Protein AF-A0A6S6G6T2-F1 (afdb_monomer_lite)

Secondary structure (DSSP, 8-state):
--EEEEEE-S-GGG--EEEEEE----BSS--SS--TT---PBPPTTTT-S----TTTTPPPPTT-------------

pLDDT: mean 78.25, std 16.68, range [43.66, 96.38]

Structure (mmCIF, N/CA/C/O backbone):
data_AF-A0A6S6G6T2-F1
#
_entry.id   AF-A0A6S6G6T2-F1
#
loop_
_atom_site.group_PDB
_atom_site.id
_atom_site.type_symbol
_atom_site.label_atom_id
_atom_site.label_alt_id
_atom_site.label_comp_id
_atom_site.label_asym_id
_atom_site.label_entity_id
_atom_site.label_seq_id
_atom_site.pdbx_PDB_ins_code
_atom_site.Cartn_x
_atom_site.Cartn_y
_atom_site.Cartn_z
_atom_site.occupancy
_atom_site.B_iso_or_equiv
_atom_s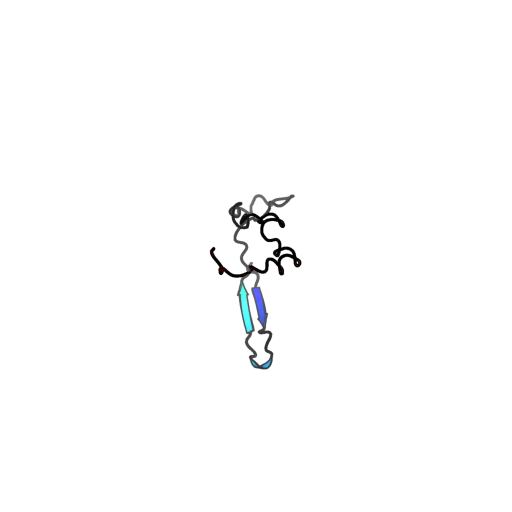ite.auth_seq_id
_atom_site.auth_comp_id
_atom_site.auth_asym_id
_atom_site.auth_atom_id
_atom_site.pdbx_PDB_model_num
ATOM 1 N N . MET A 1 1 ? 0.727 -15.762 7.766 1.00 64.50 1 MET A N 1
ATOM 2 C CA . MET A 1 1 ? 1.247 -15.934 6.391 1.00 64.50 1 MET A CA 1
ATOM 3 C C . MET A 1 1 ? 1.659 -14.562 5.880 1.00 64.50 1 MET A C 1
ATOM 5 O O . MET A 1 1 ? 0.851 -13.649 5.989 1.00 64.50 1 MET A O 1
ATOM 9 N N . ILE A 1 2 ? 2.898 -14.401 5.412 1.00 84.44 2 ILE A N 1
ATOM 10 C CA . ILE A 1 2 ? 3.411 -13.143 4.839 1.00 84.44 2 ILE A CA 1
ATOM 11 C C . ILE A 1 2 ? 3.245 -13.218 3.318 1.00 84.44 2 ILE A C 1
ATOM 13 O O . ILE A 1 2 ? 3.296 -14.310 2.748 1.00 84.44 2 ILE A O 1
ATOM 17 N N . ARG A 1 3 ? 2.956 -12.084 2.675 1.00 92.06 3 ARG A N 1
ATOM 18 C CA . ARG A 1 3 ? 2.804 -12.001 1.221 1.00 92.06 3 ARG A CA 1
ATOM 19 C C . ARG A 1 3 ? 4.044 -11.331 0.642 1.00 92.06 3 ARG A C 1
ATOM 21 O O . ARG A 1 3 ? 4.297 -10.168 0.946 1.00 92.06 3 ARG A O 1
ATOM 28 N N . ASP A 1 4 ? 4.769 -12.057 -0.197 1.00 94.75 4 ASP A N 1
ATOM 29 C CA . ASP A 1 4 ? 5.961 -11.547 -0.869 1.00 94.75 4 ASP A CA 1
ATOM 30 C C . ASP A 1 4 ? 5.616 -11.048 -2.277 1.00 94.75 4 ASP A C 1
ATOM 32 O O . ASP A 1 4 ? 4.766 -11.616 -2.970 1.00 94.75 4 ASP A O 1
ATOM 36 N N . ILE A 1 5 ? 6.283 -9.978 -2.697 1.00 95.62 5 ILE A N 1
ATOM 37 C CA . ILE A 1 5 ? 6.196 -9.376 -4.026 1.00 95.62 5 ILE A CA 1
ATOM 38 C C . ILE A 1 5 ? 7.595 -9.391 -4.626 1.00 95.62 5 ILE A C 1
ATOM 40 O O . ILE A 1 5 ? 8.555 -8.951 -3.995 1.00 95.62 5 ILE A O 1
ATOM 44 N N . ARG A 1 6 ? 7.711 -9.883 -5.858 1.00 95.81 6 ARG A N 1
ATOM 45 C CA . ARG A 1 6 ? 8.948 -9.804 -6.633 1.00 95.81 6 ARG A CA 1
ATOM 46 C C . ARG A 1 6 ? 8.908 -8.564 -7.512 1.00 95.81 6 ARG A C 1
ATOM 48 O O . ARG A 1 6 ? 7.972 -8.405 -8.290 1.00 95.81 6 ARG A O 1
ATOM 55 N N . PHE A 1 7 ? 9.940 -7.743 -7.412 1.00 95.88 7 PHE A N 1
ATOM 56 C CA . PHE A 1 7 ? 10.177 -6.610 -8.290 1.00 95.88 7 PHE A CA 1
ATOM 57 C C . PHE A 1 7 ? 11.386 -6.890 -9.169 1.00 95.88 7 PHE A C 1
ATOM 59 O O . PHE A 1 7 ? 12.399 -7.408 -8.696 1.00 95.88 7 PHE A O 1
ATOM 66 N N . VAL A 1 8 ? 11.262 -6.532 -10.440 1.00 95.88 8 VAL A N 1
ATOM 67 C CA . VAL A 1 8 ? 12.333 -6.583 -11.432 1.00 95.88 8 VAL A CA 1
ATOM 68 C C . VAL A 1 8 ? 12.568 -5.147 -11.882 1.00 95.88 8 VAL A C 1
ATOM 70 O O . VAL A 1 8 ? 11.604 -4.404 -12.078 1.00 95.88 8 VAL A O 1
ATOM 73 N N . CYS A 1 9 ? 13.832 -4.741 -11.972 1.00 95.06 9 CYS A N 1
ATOM 74 C CA . CYS A 1 9 ? 14.207 -3.455 -12.547 1.00 95.06 9 CYS A CA 1
ATOM 75 C C . CYS A 1 9 ? 13.705 -3.363 -13.994 1.00 95.06 9 CYS A C 1
ATOM 77 O O . CYS A 1 9 ? 13.810 -4.332 -14.735 1.00 95.06 9 CYS A O 1
ATOM 79 N N . GLU A 1 10 ? 13.192 -2.203 -14.405 1.00 95.12 10 GLU A N 1
ATOM 80 C CA . GLU A 1 10 ? 12.715 -1.997 -15.782 1.00 95.12 10 GLU A CA 1
ATOM 81 C C . GLU A 1 10 ? 13.856 -1.968 -16.807 1.00 95.12 10 GLU A C 1
ATOM 83 O O . GLU A 1 10 ? 13.631 -2.200 -17.989 1.00 95.12 10 GLU A O 1
ATOM 88 N N . ASN A 1 11 ? 15.084 -1.677 -16.369 1.00 95.00 11 ASN A N 1
ATOM 89 C CA . ASN A 1 11 ? 16.260 -1.806 -17.216 1.00 95.00 11 ASN A CA 1
ATOM 90 C C . ASN A 1 11 ? 16.733 -3.268 -17.220 1.00 95.00 11 ASN A C 1
ATOM 92 O O . ASN A 1 11 ? 17.337 -3.723 -16.244 1.00 95.00 11 ASN A O 1
ATOM 96 N N . ASP A 1 12 ? 16.502 -3.974 -18.325 1.00 90.81 12 ASP A N 1
ATOM 97 C CA . ASP A 1 12 ? 16.890 -5.379 -18.485 1.00 90.81 12 ASP A CA 1
ATOM 98 C C . ASP A 1 12 ? 18.413 -5.593 -18.362 1.00 90.81 12 ASP A C 1
ATOM 100 O O . ASP A 1 12 ? 18.844 -6.589 -17.778 1.00 90.81 12 ASP A O 1
ATOM 104 N N . ASP A 1 13 ? 19.239 -4.628 -18.794 1.00 94.88 13 ASP A N 1
ATOM 105 C CA . ASP A 1 13 ? 20.708 -4.713 -18.696 1.00 94.88 13 ASP A CA 1
ATOM 106 C C . ASP A 1 13 ? 21.205 -4.636 -17.244 1.00 94.88 13 ASP A C 1
ATOM 108 O O . ASP A 1 13 ? 22.293 -5.108 -16.907 1.00 94.88 13 ASP A O 1
ATOM 112 N N . CYS A 1 14 ? 20.409 -4.036 -16.358 1.00 94.50 14 CYS A N 1
ATOM 113 C CA . CYS A 1 14 ? 20.731 -3.933 -14.940 1.00 94.50 14 CYS A CA 1
ATOM 114 C C . CYS A 1 14 ? 20.530 -5.270 -14.206 1.00 94.50 14 CYS A C 1
ATOM 116 O O . CYS A 1 14 ? 21.210 -5.513 -13.204 1.00 94.50 14 CYS A O 1
ATOM 118 N N . GLY A 1 15 ? 19.591 -6.115 -14.653 1.00 91.38 15 GLY A N 1
ATOM 119 C CA . GLY A 1 15 ? 19.327 -7.446 -14.087 1.00 91.38 15 GLY A CA 1
ATOM 120 C C . GLY A 1 15 ? 18.912 -7.477 -12.606 1.00 91.38 15 GLY A C 1
ATOM 121 O O . GLY A 1 15 ? 18.818 -8.549 -12.001 1.00 91.38 15 GLY A O 1
ATOM 122 N N . HIS A 1 16 ? 18.682 -6.322 -11.977 1.00 95.69 16 HIS A N 1
ATOM 123 C CA . HIS A 1 16 ? 18.443 -6.247 -10.542 1.00 95.69 16 HIS A CA 1
ATOM 124 C C . HIS A 1 16 ? 17.021 -6.688 -10.192 1.00 95.69 16 HIS A C 1
ATOM 126 O O . HIS A 1 16 ? 16.036 -6.202 -10.748 1.00 95.69 16 HIS A O 1
ATOM 132 N N . THR A 1 17 ? 16.921 -7.604 -9.230 1.00 96.38 17 THR A N 1
ATOM 133 C CA . THR A 1 17 ? 15.655 -8.183 -8.778 1.00 96.38 17 THR A CA 1
ATOM 134 C C . THR A 1 17 ? 15.618 -8.168 -7.258 1.00 96.38 17 THR A C 1
ATOM 136 O O . THR A 1 17 ? 16.590 -8.562 -6.613 1.00 96.38 17 THR A O 1
ATOM 139 N N . PHE A 1 18 ? 14.501 -7.750 -6.671 1.00 95.44 18 PHE A N 1
ATOM 140 C CA . PHE 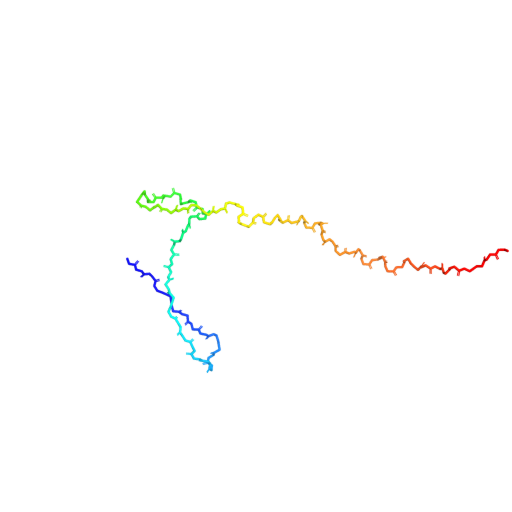A 1 18 ? 14.339 -7.691 -5.220 1.00 95.44 18 PHE A CA 1
ATOM 141 C C . PHE A 1 18 ? 13.002 -8.285 -4.777 1.00 95.44 18 PHE A C 1
ATOM 143 O O . PHE A 1 18 ? 11.995 -8.233 -5.486 1.00 95.44 18 PHE A O 1
ATOM 150 N N . LEU A 1 19 ? 13.010 -8.887 -3.587 1.00 95.94 19 LEU A N 1
ATOM 151 C CA . LEU A 1 19 ? 11.808 -9.342 -2.897 1.00 95.94 19 LEU A CA 1
ATOM 152 C C . LEU A 1 19 ? 11.403 -8.298 -1.864 1.00 95.94 19 LEU A C 1
ATOM 154 O O . LEU A 1 19 ? 12.215 -7.868 -1.048 1.00 95.94 19 LEU A O 1
ATOM 158 N N . ALA A 1 20 ? 10.133 -7.923 -1.886 1.00 94.69 20 ALA A N 1
ATOM 159 C CA . ALA A 1 20 ? 9.521 -7.049 -0.904 1.00 94.69 20 ALA A CA 1
ATOM 160 C C . ALA A 1 20 ? 8.412 -7.798 -0.167 1.00 94.69 20 ALA A C 1
ATOM 162 O O . ALA A 1 20 ? 7.716 -8.628 -0.749 1.00 94.69 20 ALA A O 1
ATOM 163 N N . GLN A 1 21 ? 8.206 -7.463 1.101 1.00 94.88 21 GLN A N 1
A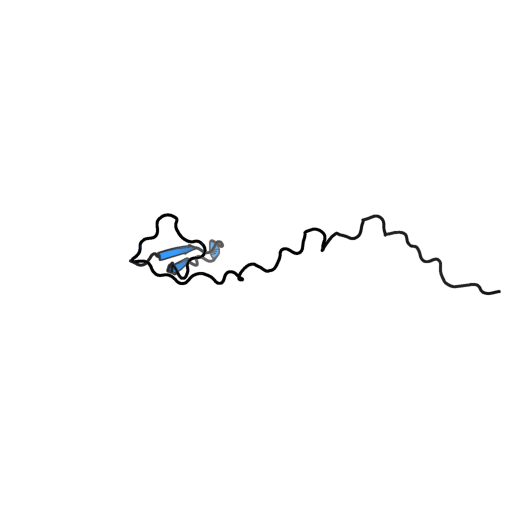TOM 164 C CA . GLN A 1 21 ? 7.078 -7.969 1.876 1.00 94.88 21 GLN A CA 1
ATOM 165 C C . GLN A 1 21 ? 5.940 -6.953 1.857 1.00 94.88 21 GLN A C 1
ATOM 167 O O . GLN A 1 21 ? 6.149 -5.765 2.113 1.00 94.88 21 GLN A O 1
ATOM 172 N N . LEU A 1 22 ? 4.722 -7.416 1.586 1.00 93.44 22 LEU A N 1
ATOM 173 C CA . LEU A 1 22 ? 3.527 -6.589 1.688 1.00 93.44 22 LEU A CA 1
ATOM 174 C C . LEU A 1 22 ? 3.010 -6.594 3.128 1.00 93.44 22 LEU A C 1
ATOM 176 O O . LEU A 1 22 ? 2.692 -7.644 3.689 1.00 93.44 22 LEU A O 1
ATOM 180 N N . ALA A 1 23 ? 2.866 -5.397 3.695 1.00 91.50 23 ALA A N 1
ATOM 181 C CA . ALA A 1 23 ? 2.303 -5.181 5.020 1.00 91.50 23 ALA A CA 1
ATOM 182 C C . ALA A 1 23 ? 1.047 -4.304 4.945 1.00 91.50 23 ALA A C 1
ATOM 184 O O . ALA A 1 23 ? 1.041 -3.238 4.326 1.00 91.50 23 ALA A O 1
ATOM 185 N N . ILE A 1 24 ? -0.019 -4.737 5.621 1.00 90.44 24 ILE A N 1
ATOM 186 C CA . ILE A 1 24 ? -1.230 -3.934 5.808 1.00 90.44 24 ILE A CA 1
ATOM 187 C C . ILE A 1 24 ? -1.051 -3.124 7.092 1.00 90.44 24 ILE A C 1
ATOM 189 O O . ILE A 1 24 ? -1.073 -3.681 8.185 1.00 90.44 24 ILE A O 1
ATOM 193 N N . VAL A 1 25 ? -0.856 -1.812 6.960 1.00 91.81 25 VAL A N 1
ATOM 194 C CA . VAL A 1 25 ? -0.455 -0.951 8.090 1.00 91.81 25 VAL A CA 1
ATOM 195 C C . VAL A 1 25 ? -1.600 -0.151 8.713 1.00 91.81 25 VAL A C 1
ATOM 197 O O . VAL A 1 25 ? -1.544 0.168 9.897 1.00 91.81 25 VAL A O 1
ATOM 200 N N . ARG A 1 26 ? -2.634 0.206 7.937 1.00 91.62 26 ARG A N 1
ATOM 201 C CA . ARG A 1 26 ? -3.771 1.018 8.402 1.00 91.62 26 ARG A CA 1
ATOM 202 C C . ARG A 1 26 ? -4.985 0.922 7.481 1.00 91.62 26 ARG A C 1
ATOM 204 O O . ARG A 1 26 ? -4.846 0.678 6.284 1.00 91.62 26 ARG A O 1
ATOM 211 N N . THR A 1 27 ? -6.159 1.210 8.026 1.00 92.12 27 THR A N 1
ATOM 212 C CA . THR A 1 27 ? -7.430 1.309 7.306 1.00 92.12 27 THR A CA 1
ATOM 213 C C . THR A 1 27 ? -7.586 2.700 6.691 1.00 92.12 27 THR A C 1
ATOM 215 O O . THR A 1 27 ? -7.668 3.693 7.410 1.00 92.12 27 THR A O 1
ATOM 218 N N . ILE A 1 28 ? -7.656 2.787 5.361 1.00 90.25 28 ILE A N 1
ATOM 219 C CA . ILE A 1 28 ? -7.959 4.046 4.648 1.00 90.25 28 ILE A CA 1
ATOM 220 C C . ILE A 1 28 ? -9.474 4.272 4.569 1.00 90.25 28 ILE A C 1
ATOM 222 O O . ILE A 1 28 ? -9.957 5.380 4.781 1.00 90.25 28 ILE A O 1
ATOM 226 N N . ARG A 1 29 ? -10.232 3.205 4.301 1.00 88.38 29 ARG A N 1
ATOM 227 C CA . ARG A 1 29 ? -11.698 3.189 4.275 1.00 88.38 29 ARG A CA 1
ATOM 228 C C . ARG A 1 29 ? -12.185 1.899 4.942 1.00 88.38 29 ARG A C 1
ATOM 230 O O . ARG A 1 29 ? -11.601 0.852 4.665 1.00 88.38 29 ARG A O 1
ATOM 237 N N . PRO A 1 30 ? -13.223 1.941 5.795 1.00 90.50 30 PRO A N 1
ATOM 238 C CA . PRO A 1 30 ? -13.753 0.735 6.422 1.00 90.50 30 PRO A CA 1
ATOM 239 C C . PRO A 1 30 ? -14.361 -0.225 5.387 1.00 90.50 30 PRO A C 1
ATOM 241 O O . PRO A 1 30 ? -14.958 0.203 4.396 1.00 90.50 30 PRO A O 1
ATOM 244 N N . SER A 1 31 ? -14.214 -1.528 5.637 1.00 90.88 31 SER A N 1
ATOM 245 C CA . SER A 1 31 ? -14.922 -2.576 4.891 1.00 90.88 31 SER A CA 1
ATOM 246 C C . SER A 1 31 ? -16.422 -2.524 5.195 1.00 90.88 31 SER A C 1
ATOM 248 O O . SER A 1 31 ? -16.809 -2.238 6.327 1.00 90.88 31 SER A O 1
ATOM 250 N N . ALA A 1 32 ? -17.264 -2.851 4.211 1.00 94.19 32 ALA A N 1
ATOM 251 C CA . ALA A 1 32 ? -18.706 -3.021 4.417 1.00 94.19 32 ALA A CA 1
ATOM 252 C C . ALA A 1 32 ? -19.036 -4.276 5.253 1.00 94.19 32 ALA A C 1
ATOM 254 O O . ALA A 1 32 ? -20.069 -4.327 5.912 1.00 94.19 32 ALA A O 1
ATOM 255 N N . CYS A 1 33 ? -18.135 -5.262 5.260 1.00 94.56 33 CYS A N 1
ATOM 256 C CA . CYS A 1 33 ? -18.213 -6.467 6.085 1.00 94.56 33 CYS A CA 1
ATOM 257 C C . CYS A 1 33 ? -16.860 -6.662 6.793 1.00 94.56 33 CYS A C 1
ATOM 259 O O . CYS A 1 33 ? -15.965 -7.308 6.239 1.00 94.56 33 CYS A O 1
ATOM 261 N N . PRO A 1 34 ? -16.630 -6.028 7.955 1.00 91.00 34 PRO A N 1
ATOM 262 C CA . PRO A 1 34 ? -15.362 -6.143 8.668 1.00 91.00 34 PRO A CA 1
ATOM 263 C C . PRO A 1 34 ? -15.237 -7.503 9.367 1.00 91.00 34 PRO A C 1
ATOM 265 O O . PRO A 1 34 ? -16.183 -7.973 9.993 1.00 91.00 34 PRO A O 1
ATOM 268 N N . ASN A 1 35 ? -14.047 -8.107 9.317 1.00 92.50 35 ASN A N 1
ATOM 269 C CA . ASN A 1 35 ? -13.708 -9.197 10.231 1.00 92.50 35 ASN A CA 1
ATOM 270 C C . ASN A 1 35 ? -13.381 -8.586 11.615 1.00 92.50 35 ASN A C 1
ATOM 272 O O . ASN A 1 35 ? -12.433 -7.801 11.694 1.00 92.50 35 ASN A O 1
ATOM 276 N N . PRO A 1 36 ? -14.117 -8.925 12.695 1.00 90.75 36 PRO A N 1
ATOM 277 C CA . PRO A 1 36 ? -13.917 -8.342 14.028 1.00 90.75 36 PRO A CA 1
ATOM 278 C C . PRO A 1 36 ? -12.553 -8.664 14.666 1.00 90.75 36 PRO A C 1
ATOM 280 O O . PRO A 1 36 ? -12.130 -7.966 15.593 1.00 90.75 36 PRO A O 1
ATOM 283 N N . GLU A 1 37 ? -11.850 -9.686 14.177 1.00 94.50 37 GLU A N 1
ATOM 284 C CA . GLU A 1 37 ? -10.507 -10.051 14.643 1.00 94.50 37 GLU A CA 1
ATOM 285 C C . GLU A 1 37 ? -9.412 -9.143 14.059 1.00 94.50 37 GLU A C 1
ATOM 287 O O . GLU A 1 37 ? -8.325 -9.024 14.625 1.00 94.50 37 GLU A O 1
ATOM 292 N N . VAL A 1 38 ? -9.690 -8.449 12.950 1.00 90.31 38 VAL A N 1
ATOM 293 C CA . VAL A 1 38 ? -8.721 -7.570 12.285 1.00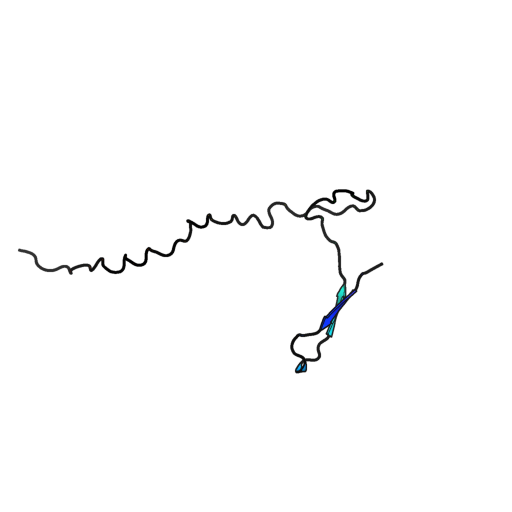 90.31 38 VAL A CA 1
ATOM 294 C C . VAL A 1 38 ? -8.845 -6.153 12.838 1.00 90.31 38 VAL A C 1
ATOM 296 O O . VAL A 1 38 ? -9.761 -5.406 12.494 1.00 90.31 38 VAL A O 1
ATOM 299 N N . ARG A 1 39 ? -7.886 -5.756 13.680 1.00 90.69 39 ARG A N 1
ATOM 300 C CA . ARG A 1 39 ? -7.817 -4.414 14.278 1.00 90.69 39 ARG A CA 1
ATOM 301 C C . ARG A 1 39 ? -6.633 -3.635 13.718 1.00 90.69 39 ARG A C 1
ATOM 303 O O . ARG A 1 39 ? -5.501 -3.816 14.150 1.00 90.69 39 ARG A O 1
ATOM 310 N N . LEU A 1 40 ? -6.911 -2.760 12.756 1.00 91.75 40 LEU A N 1
ATOM 311 C CA . LEU A 1 40 ? -5.927 -1.865 12.145 1.00 91.75 40 LEU A CA 1
ATOM 312 C C . LEU A 1 40 ? -6.232 -0.411 12.530 1.00 91.75 40 LEU A C 1
ATOM 314 O O . LEU A 1 40 ? -7.410 -0.041 12.576 1.00 91.75 40 LEU A O 1
ATOM 318 N N . PRO A 1 41 ? -5.214 0.435 12.767 1.00 93.19 41 PRO A N 1
ATOM 319 C CA . PRO A 1 41 ? -5.438 1.859 12.993 1.00 93.19 41 PRO A CA 1
ATOM 320 C C . PRO A 1 41 ? -6.035 2.501 11.736 1.00 93.19 41 PRO A C 1
ATOM 322 O O . PRO A 1 41 ? -5.748 2.072 10.621 1.00 93.19 41 PRO A O 1
ATOM 325 N N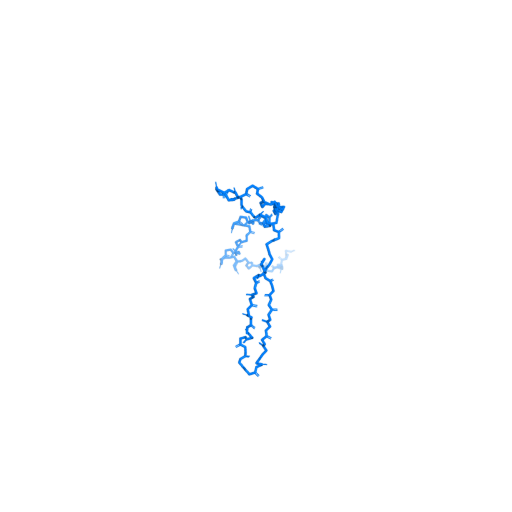 . PHE A 1 42 ? -6.846 3.546 11.886 1.00 90.38 42 PHE A N 1
ATOM 326 C CA . PHE A 1 42 ? -7.315 4.325 10.739 1.00 90.38 42 PHE A CA 1
ATOM 327 C C . PHE A 1 42 ? -6.235 5.304 10.264 1.00 90.38 42 PHE A C 1
ATOM 329 O O . PHE A 1 42 ? -5.450 5.826 11.056 1.00 90.38 42 PHE A O 1
ATOM 336 N N . ALA A 1 43 ? -6.180 5.555 8.956 1.00 86.56 43 ALA A N 1
ATOM 337 C CA . ALA A 1 43 ? -5.318 6.588 8.397 1.00 86.56 43 ALA A CA 1
ATOM 338 C C . ALA A 1 43 ? -5.738 7.982 8.886 1.00 86.56 43 ALA A C 1
ATOM 340 O O . ALA A 1 43 ? -6.920 8.240 9.103 1.00 86.56 43 ALA A O 1
ATOM 341 N N . ASN A 1 44 ? -4.769 8.894 9.033 1.00 82.38 44 ASN A N 1
ATOM 342 C CA . ASN A 1 44 ? -5.062 10.281 9.386 1.00 82.38 44 ASN A CA 1
ATOM 343 C C . ASN A 1 44 ? -5.938 10.909 8.279 1.00 82.38 44 ASN A C 1
ATOM 345 O O . ASN A 1 44 ? -5.472 11.005 7.140 1.00 82.38 44 ASN A O 1
ATOM 349 N N . PRO A 1 45 ? -7.165 11.368 8.593 1.00 72.31 45 PRO A N 1
ATOM 350 C CA . PRO A 1 45 ? -8.105 11.914 7.609 1.00 72.31 45 PRO A CA 1
ATOM 351 C C . PRO A 1 45 ? -7.633 13.221 6.950 1.00 72.31 45 PRO A C 1
ATOM 353 O O . PRO A 1 45 ? -8.249 13.685 5.989 1.00 72.31 45 PRO A O 1
ATOM 356 N N . ASN A 1 46 ? -6.544 13.815 7.445 1.00 71.19 46 ASN A N 1
ATOM 357 C CA . ASN A 1 46 ? -5.931 15.021 6.893 1.00 71.19 46 ASN A CA 1
ATOM 358 C C . ASN A 1 46 ? -4.790 14.728 5.898 1.00 71.19 46 ASN A C 1
ATOM 360 O O . ASN A 1 46 ? -4.318 15.648 5.232 1.00 71.19 46 ASN A O 1
ATOM 364 N N . ILE A 1 47 ? -4.356 13.469 5.745 1.00 65.44 47 ILE A N 1
ATOM 365 C CA . ILE A 1 47 ? -3.373 13.086 4.718 1.00 65.44 47 ILE A CA 1
ATOM 366 C C . ILE A 1 47 ? -4.083 13.101 3.358 1.00 65.44 47 ILE A C 1
ATOM 368 O O . ILE A 1 47 ? -4.932 12.258 3.089 1.00 65.44 47 ILE A O 1
ATOM 372 N N . GLY A 1 48 ? -3.758 14.085 2.515 1.00 59.72 48 GLY A N 1
ATOM 373 C CA . GLY A 1 48 ? -4.382 14.281 1.198 1.00 59.72 48 GLY A CA 1
ATOM 374 C C . GLY A 1 48 ? -5.411 15.415 1.137 1.00 59.72 48 GLY A C 1
ATOM 375 O O . GLY A 1 48 ? -5.856 15.764 0.049 1.00 59.72 48 GLY A O 1
ATOM 376 N N . ARG A 1 49 ? -5.727 16.066 2.268 1.00 56.84 49 ARG A N 1
ATOM 377 C CA . ARG A 1 49 ? -6.398 17.379 2.290 1.00 56.84 49 ARG A CA 1
ATOM 378 C C . ARG A 1 49 ? -5.395 18.526 2.120 1.00 56.84 49 ARG A C 1
ATOM 380 O O . ARG A 1 49 ? -5.553 19.577 2.734 1.00 56.84 49 ARG A O 1
ATOM 387 N N . GLN A 1 50 ? -4.371 18.370 1.280 1.00 59.34 50 GLN A N 1
ATOM 388 C CA . GLN A 1 50 ? -3.878 19.575 0.620 1.00 59.34 50 GLN A CA 1
ATOM 389 C C . GLN A 1 50 ? -5.034 19.993 -0.271 1.00 59.34 50 GLN A C 1
ATOM 391 O O . GLN A 1 50 ? -5.325 19.314 -1.255 1.00 59.34 50 GLN A O 1
ATOM 396 N N . GLY A 1 51 ? -5.809 20.969 0.213 1.00 56.78 51 GLY A N 1
ATOM 397 C CA . GLY A 1 51 ? -7.008 21.435 -0.457 1.00 56.78 51 GLY A CA 1
ATOM 398 C C . GLY A 1 51 ? -6.673 21.580 -1.926 1.00 56.78 51 GLY A C 1
ATOM 399 O O . GLY A 1 51 ? -5.675 22.215 -2.265 1.00 56.78 51 GLY A O 1
ATOM 400 N N . LYS A 1 52 ? -7.456 20.930 -2.792 1.00 56.62 52 LYS A N 1
ATOM 401 C CA . LYS A 1 52 ? -7.463 21.316 -4.194 1.00 56.62 52 LYS A CA 1
ATOM 402 C C . LYS A 1 52 ? -7.757 22.806 -4.160 1.00 56.62 52 LYS A C 1
ATOM 404 O O . LYS A 1 52 ? -8.882 23.189 -3.843 1.00 56.62 52 LYS A O 1
ATOM 409 N N . ARG A 1 53 ? -6.726 23.622 -4.373 1.00 60.50 53 ARG A N 1
ATOM 410 C CA . ARG A 1 53 ? -6.901 25.037 -4.665 1.00 60.50 53 ARG A CA 1
ATOM 411 C C . ARG A 1 53 ? -7.925 25.044 -5.793 1.00 60.50 53 ARG A C 1
ATOM 413 O O . ARG A 1 53 ? -7.783 24.224 -6.714 1.00 60.50 53 ARG A O 1
ATOM 420 N N . PRO A 1 54 ? -9.050 25.756 -5.642 1.00 63.25 54 PRO 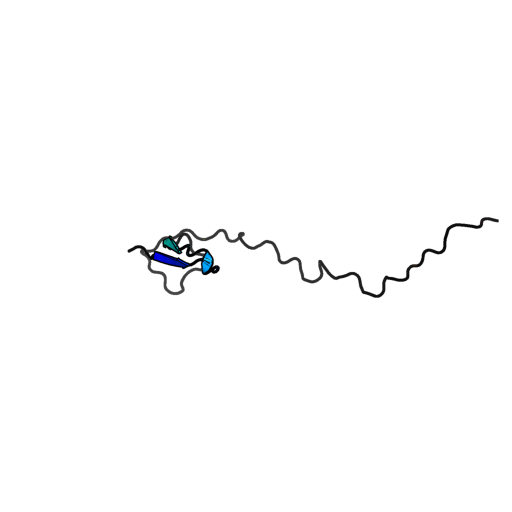A N 1
ATOM 421 C CA . PRO A 1 54 ? -10.088 25.714 -6.651 1.00 63.25 54 PRO A CA 1
ATOM 422 C C . PRO A 1 54 ? -9.433 26.025 -7.999 1.00 63.25 54 PRO A C 1
ATOM 424 O O . PRO A 1 54 ? -8.465 26.778 -8.068 1.00 63.25 54 PRO A O 1
ATOM 427 N N . ALA A 1 55 ? -9.888 25.375 -9.071 1.00 63.19 55 ALA A N 1
ATOM 428 C CA . ALA A 1 55 ? -9.211 25.439 -10.371 1.00 63.19 55 ALA A CA 1
ATOM 429 C C . ALA A 1 55 ? -9.106 26.871 -10.947 1.00 63.19 55 ALA A C 1
ATOM 431 O O . ALA A 1 55 ? -8.439 27.081 -11.950 1.00 63.19 55 ALA A O 1
ATOM 432 N N . ASN A 1 56 ? -9.757 27.846 -10.305 1.00 69.00 56 ASN A N 1
ATOM 433 C CA . ASN A 1 56 ? -9.688 29.273 -10.592 1.00 69.00 56 ASN A CA 1
ATOM 434 C C . ASN A 1 56 ? -8.586 30.030 -9.818 1.00 69.00 56 ASN A C 1
ATOM 436 O O . ASN A 1 56 ? -8.429 31.223 -10.044 1.00 69.00 56 ASN A O 1
ATOM 440 N N . GLU A 1 57 ? -7.830 29.389 -8.920 1.00 65.25 57 GLU A N 1
ATOM 441 C CA . GLU A 1 57 ? -6.743 30.040 -8.163 1.00 65.25 57 GLU A CA 1
ATOM 442 C C . GLU A 1 57 ? -5.439 30.143 -8.982 1.00 65.25 57 GLU A C 1
ATOM 444 O O . GLU A 1 57 ? -4.546 30.907 -8.635 1.00 65.25 57 GLU A O 1
ATOM 449 N N . TYR A 1 58 ? -5.348 29.415 -10.100 1.00 61.56 58 TYR A N 1
ATOM 450 C CA . TYR A 1 58 ? -4.254 29.490 -11.073 1.00 61.56 58 TYR A CA 1
ATOM 451 C C . TYR A 1 58 ? -4.813 29.494 -12.495 1.00 61.56 58 TYR A C 1
ATOM 453 O O . TYR A 1 58 ? -4.661 28.532 -13.246 1.00 61.56 58 TYR A O 1
ATOM 461 N N . GLY A 1 59 ? -5.503 30.570 -12.865 1.00 63.84 59 GLY A N 1
ATOM 462 C CA . GLY A 1 59 ? -5.700 30.867 -14.279 1.00 63.84 59 GLY A CA 1
ATOM 463 C C . GLY A 1 59 ? -4.390 31.407 -14.863 1.00 63.84 59 GLY A C 1
ATOM 464 O O . GLY A 1 59 ? -3.771 32.255 -14.216 1.00 63.84 59 GLY A O 1
ATOM 465 N N . PRO A 1 60 ? -3.943 30.958 -16.050 1.00 61.31 60 PRO A N 1
ATOM 466 C CA . PRO A 1 60 ? -3.024 31.753 -16.857 1.00 61.31 60 PRO A CA 1
ATOM 467 C C . PRO A 1 60 ? -3.585 33.174 -16.969 1.00 61.31 60 PRO A C 1
ATOM 469 O O . PRO A 1 60 ? -4.806 33.332 -17.080 1.00 61.31 60 PRO A O 1
ATOM 472 N N . LEU A 1 61 ? -2.721 34.192 -16.936 1.00 60.69 61 LEU A N 1
ATOM 473 C CA . LEU A 1 61 ? -3.136 35.535 -17.343 1.00 60.69 61 LEU A CA 1
ATOM 474 C C . LEU A 1 61 ? -3.839 35.418 -18.708 1.00 60.69 61 LEU A C 1
ATOM 476 O O . LEU A 1 61 ? -3.403 34.603 -19.534 1.00 60.69 61 LEU A O 1
ATOM 480 N N . PRO A 1 62 ? -4.960 36.128 -18.934 1.00 62.75 62 PRO A N 1
ATOM 481 C CA . PRO A 1 62 ? -5.620 36.085 -20.229 1.00 62.75 62 PRO A CA 1
ATOM 482 C C . PRO A 1 62 ? -4.595 36.466 -21.301 1.00 62.75 62 PRO A C 1
ATOM 484 O O . PRO A 1 62 ? -3.843 37.421 -21.140 1.00 62.75 62 PRO A O 1
ATOM 487 N N . ALA A 1 63 ? -4.554 35.702 -22.393 1.00 61.75 63 ALA A N 1
ATOM 488 C CA . ALA A 1 63 ? -3.543 35.809 -23.451 1.00 61.75 63 ALA A CA 1
ATOM 489 C C . ALA A 1 63 ? -3.581 37.130 -24.253 1.00 61.75 63 ALA A C 1
ATOM 491 O O . ALA A 1 63 ? -2.970 37.222 -25.309 1.00 61.75 63 ALA A O 1
ATOM 492 N N . ASN A 1 64 ? -4.339 38.122 -23.784 1.00 68.06 64 ASN A N 1
ATOM 493 C CA . ASN A 1 64 ? -4.584 39.388 -24.460 1.00 68.06 64 ASN A CA 1
ATOM 494 C C . ASN A 1 64 ? -4.109 40.599 -23.636 1.00 68.06 64 ASN A C 1
ATOM 496 O O . ASN A 1 64 ? -4.390 41.725 -24.032 1.00 68.06 64 ASN A O 1
ATOM 500 N N . ASP A 1 65 ? -3.393 40.395 -22.525 1.00 63.22 65 ASP A N 1
ATOM 501 C CA . ASP A 1 65 ? -2.798 41.493 -21.742 1.00 63.22 65 ASP A CA 1
ATOM 502 C C . ASP A 1 65 ? -1.379 41.875 -22.228 1.00 63.22 65 ASP A C 1
ATOM 504 O O . ASP A 1 65 ? -0.636 42.548 -21.516 1.00 63.22 65 ASP A O 1
ATOM 508 N N . ASP A 1 66 ? -1.000 41.472 -23.448 1.00 62.06 66 ASP A N 1
ATOM 509 C CA . ASP A 1 66 ? 0.316 41.759 -24.042 1.00 62.06 66 ASP A CA 1
ATOM 510 C C . ASP A 1 66 ? 0.476 43.207 -24.555 1.00 62.06 66 ASP A C 1
ATOM 512 O O . ASP A 1 66 ? 1.590 43.605 -24.878 1.00 62.06 66 ASP A O 1
ATOM 516 N N . ASP A 1 67 ? -0.577 44.036 -24.538 1.00 60.34 67 ASP A N 1
ATOM 517 C CA . ASP A 1 67 ? -0.522 45.429 -25.005 1.00 60.34 67 ASP A CA 1
ATOM 518 C C . ASP A 1 67 ? -1.089 46.422 -23.970 1.00 60.34 67 ASP A C 1
ATOM 520 O O . ASP A 1 67 ? -2.078 47.119 -24.201 1.00 60.34 67 ASP A O 1
ATOM 524 N N . ILE A 1 68 ? -0.437 46.547 -22.813 1.00 57.91 68 ILE A N 1
ATOM 525 C CA . ILE A 1 68 ? -0.339 47.870 -22.178 1.00 57.91 68 ILE A CA 1
ATOM 526 C C . ILE A 1 68 ? 1.079 48.360 -22.436 1.00 57.91 68 ILE A C 1
ATOM 528 O O . ILE A 1 68 ? 1.939 48.353 -21.554 1.00 57.91 68 ILE A O 1
ATOM 532 N N . GLU A 1 69 ? 1.333 48.756 -23.684 1.00 57.88 69 GLU A N 1
ATOM 533 C CA . GLU A 1 69 ? 2.477 49.599 -24.002 1.00 57.88 69 GLU A CA 1
ATOM 534 C C . GLU A 1 69 ? 2.419 50.810 -23.064 1.00 57.88 69 GLU A C 1
ATOM 536 O O . GLU A 1 69 ? 1.469 51.591 -23.079 1.00 57.88 69 GLU A O 1
ATOM 541 N N . GLN A 1 70 ? 3.416 50.950 -22.197 1.00 58.91 70 GLN A N 1
ATOM 542 C CA . GLN A 1 70 ? 3.687 52.225 -21.555 1.00 58.91 70 GLN A CA 1
ATOM 543 C C . GLN A 1 70 ? 4.247 53.153 -22.640 1.00 58.91 70 GLN A C 1
ATOM 545 O O . GLN A 1 70 ? 5.363 52.896 -23.099 1.00 58.91 70 GLN A O 1
ATOM 550 N N . PRO A 1 71 ? 3.576 54.242 -23.054 1.00 43.66 71 PRO A N 1
ATOM 551 C CA . PRO A 1 71 ? 4.305 55.312 -23.695 1.00 43.66 71 PRO A CA 1
ATOM 552 C C . PRO A 1 71 ? 5.077 56.071 -22.613 1.00 43.66 71 PRO A C 1
ATOM 554 O O . PRO A 1 71 ? 4.550 56.441 -21.562 1.00 43.66 71 PRO A O 1
ATOM 557 N N . ALA A 1 72 ? 6.365 56.207 -22.901 1.00 50.94 72 ALA A N 1
ATOM 558 C CA . ALA A 1 72 ? 7.420 56.779 -22.094 1.00 50.94 72 ALA A CA 1
ATOM 559 C C . ALA A 1 72 ? 7.038 58.090 -21.386 1.00 50.94 72 ALA A C 1
ATOM 561 O O . ALA A 1 72 ? 6.292 58.924 -21.897 1.00 50.94 72 ALA A O 1
ATOM 562 N N . ALA A 1 73 ? 7.646 58.301 -20.220 1.00 56.31 73 ALA A N 1
ATOM 563 C CA . ALA A 1 73 ? 7.910 59.652 -19.753 1.00 56.31 73 ALA A CA 1
ATOM 564 C C . ALA A 1 73 ? 8.617 60.471 -20.859 1.00 56.31 73 ALA A C 1
ATOM 566 O O . ALA A 1 73 ? 9.334 59.886 -21.666 1.00 56.31 73 ALA A O 1
ATOM 567 N N . GLU A 1 74 ? 8.455 61.805 -20.795 1.00 49.62 74 GLU A N 1
ATOM 568 C CA . GLU A 1 74 ? 8.962 62.887 -21.679 1.00 49.62 74 GLU A CA 1
ATOM 569 C C . GLU A 1 74 ? 7.866 63.401 -22.647 1.00 49.62 74 GLU A C 1
ATOM 571 O O . GLU A 1 74 ? 7.389 62.673 -23.503 1.00 49.62 74 GLU A O 1
ATOM 576 N N . PHE A 1 75 ? 7.331 64.627 -22.567 1.00 53.25 75 PHE A N 1
ATOM 577 C CA . PHE A 1 75 ? 7.953 65.933 -22.323 1.00 53.25 75 PHE A CA 1
ATOM 578 C C . PHE A 1 75 ? 7.037 66.885 -21.521 1.00 53.25 75 PHE A C 1
ATOM 580 O O . PHE A 1 75 ? 5.829 66.956 -21.748 1.00 53.25 75 PHE A O 1
ATOM 587 N N . ALA A 1 76 ? 7.644 67.638 -20.601 1.00 51.47 76 ALA A N 1
ATOM 588 C CA . ALA A 1 76 ? 7.038 68.744 -19.855 1.00 51.47 76 ALA A CA 1
ATOM 589 C C . ALA A 1 76 ? 6.795 69.984 -20.745 1.00 51.47 76 ALA A C 1
ATOM 591 O O . ALA A 1 76 ? 7.489 70.128 -21.755 1.00 51.47 76 ALA A O 1
ATOM 592 N N . PRO A 1 77 ? 5.877 70.901 -20.379 1.00 57.72 77 PRO A N 1
ATOM 593 C CA . PRO A 1 77 ? 5.969 72.288 -20.826 1.00 57.72 77 PRO A CA 1
ATOM 594 C C . PRO A 1 77 ? 7.116 73.037 -20.129 1.00 57.72 77 PRO A C 1
ATOM 596 O O . PRO A 1 77 ? 7.380 72.756 -18.935 1.00 57.72 77 PRO A O 1
#

Radius of gyration: 28.57 Å; chains: 1; bounding box: 39×88×40 Å

Foldseek 3Di:
DWDKDKDADPPVVVRDIDIDIDDDAEAADDDPDDDPVDDHHHDDPCVVPPPPPPPVVDDDDPPPPPDPPDDDDDDDD

Sequence (77 aa):
MIRDIRFVCENDDCGHTFLAQLAIVRTIRPSACPNPEVRLPFANPNIGRQGKRPANEYGPLPANDDDIEQPAAEFAP